Protein AF-A0A6J4V661-F1 (afdb_monomer_lite)

Secondary structure (DSSP, 8-state):
---------------------HHHHHHHHHHHHHHHHHHHHHHHHHHHHHHHHHHTT-HHHHHHHHHHHHHHHHHHHHHHHHHHHH--SHHHHHHHHHHHHHHHHHHHHHHHHHHHHHTT--THHHHHHHHHHHHHHHHHHH-

Organism: NCBI:txid1645740

pLDDT: mean 80.82, std 17.74, range [35.12, 97.12]

Foldseek 3Di:
DDDDDDDDDDDDPPPPPPVPVPVVLVVLLVVLLVLLVVLLVQLVVLLVVLLVCLVVVVNVSSVVSNVSSVVSLVRLVVSLVVQCVSDPDPVSNVSSVSSLVSSLVSLVVLLVSLVSSLVSDDDPVNVVSVVSSVVSVVSNVVD

Sequence (143 aa):
MSSHLRIGACALIATGALAIPAGANAADIQTAVSAVSAHTDRADAALDRAVSLFATNSDRKARKAFATSRKEMGLATAAAAKARRQAGTPAENAQAALAQALVGAELGENVEKLIRALRPADGTDENKIAAAARADTQGREKA

Structure (mmCIF, N/CA/C/O backbone):
data_AF-A0A6J4V661-F1
#
_entry.id   AF-A0A6J4V661-F1
#
loop_
_atom_site.group_PDB
_atom_site.id
_atom_site.type_symbol
_atom_site.label_atom_id
_atom_site.label_alt_id
_atom_site.label_comp_id
_atom_site.label_asym_id
_atom_site.label_entity_id
_atom_site.label_seq_id
_atom_site.pdbx_PDB_ins_code
_atom_site.Cartn_x
_atom_site.Cartn_y
_atom_site.Cartn_z
_atom_site.occupancy
_atom_site.B_iso_or_equiv
_atom_site.auth_seq_id
_atom_site.auth_comp_id
_atom_site.auth_asym_id
_atom_site.auth_atom_id
_atom_site.pdbx_PDB_model_num
ATOM 1 N N . MET A 1 1 ? -55.688 8.148 67.112 1.00 46.06 1 MET A N 1
ATOM 2 C CA . MET A 1 1 ? -54.256 8.190 67.469 1.00 46.06 1 MET A CA 1
ATOM 3 C C . MET A 1 1 ? -53.516 8.768 66.282 1.00 46.06 1 MET A C 1
ATOM 5 O O . MET A 1 1 ? -53.368 8.107 65.266 1.00 46.06 1 MET A O 1
ATOM 9 N N . SER A 1 2 ? -53.200 10.054 66.388 1.00 40.84 2 SER A N 1
ATOM 10 C CA . SER A 1 2 ? -52.492 10.842 65.384 1.00 40.84 2 SER A CA 1
ATOM 11 C C . SER A 1 2 ? -50.990 10.621 65.514 1.00 40.84 2 SER A C 1
ATOM 13 O O . SER A 1 2 ? -50.481 10.583 66.631 1.00 40.84 2 SER A O 1
ATOM 15 N N . SER A 1 3 ? -50.273 10.550 64.395 1.00 51.41 3 SER A N 1
ATOM 16 C CA . SER A 1 3 ? -48.846 10.885 64.315 1.00 51.41 3 SER A CA 1
ATOM 17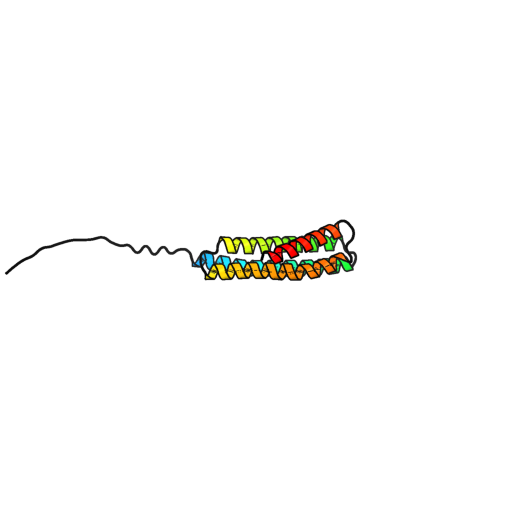 C C . SER A 1 3 ? -48.507 11.293 62.880 1.00 51.41 3 SER A C 1
ATOM 19 O O . SER A 1 3 ? -48.565 10.488 61.956 1.00 51.41 3 SER A O 1
ATOM 21 N N . HIS A 1 4 ? -48.201 12.579 62.715 1.00 45.09 4 HIS A N 1
ATOM 22 C CA . HIS A 1 4 ? -47.566 13.177 61.544 1.00 45.09 4 HIS A CA 1
ATOM 23 C C . HIS A 1 4 ? -46.044 13.208 61.750 1.00 45.09 4 HIS A C 1
ATOM 25 O O . HIS A 1 4 ? -45.617 13.518 62.856 1.00 45.09 4 HIS A O 1
ATOM 31 N N . LEU A 1 5 ? -45.260 13.014 60.683 1.00 40.72 5 LEU A N 1
ATOM 32 C CA . LEU A 1 5 ? -43.941 13.635 60.416 1.00 40.72 5 LEU A CA 1
ATOM 33 C C . LEU A 1 5 ? -43.567 13.253 58.961 1.00 40.72 5 LEU A C 1
ATOM 35 O O . LEU A 1 5 ? -43.442 12.074 58.663 1.00 40.72 5 LEU A O 1
ATOM 39 N N . ARG A 1 6 ? -43.716 14.093 57.930 1.00 42.72 6 ARG A N 1
ATOM 40 C CA . ARG A 1 6 ? -42.918 15.246 57.455 1.00 42.72 6 ARG A CA 1
ATOM 41 C C . ARG A 1 6 ? -41.439 14.980 57.093 1.00 42.72 6 ARG A C 1
ATOM 43 O O . ARG A 1 6 ? -40.586 14.950 57.963 1.00 42.72 6 ARG A O 1
ATOM 50 N N . ILE A 1 7 ? -41.226 15.020 55.767 1.00 46.94 7 ILE A N 1
ATOM 51 C CA . ILE A 1 7 ? -40.162 15.683 54.978 1.00 46.94 7 ILE A CA 1
ATOM 52 C C . ILE A 1 7 ? -38.766 15.040 54.955 1.00 46.94 7 ILE A C 1
ATOM 54 O O . ILE A 1 7 ? -38.060 14.988 55.951 1.00 46.94 7 ILE A O 1
ATOM 58 N N . GLY A 1 8 ? -38.324 14.719 53.736 1.00 39.59 8 GLY A N 1
ATOM 59 C CA . GLY A 1 8 ? -36.922 14.519 53.377 1.00 39.59 8 GLY A CA 1
ATOM 60 C C . GLY A 1 8 ? -36.758 14.527 51.859 1.00 39.59 8 GLY A C 1
ATOM 61 O O . GLY A 1 8 ? -36.836 13.485 51.219 1.00 39.59 8 GLY A O 1
ATOM 62 N N . ALA A 1 9 ? -36.599 15.716 51.277 1.00 45.31 9 ALA A N 1
ATOM 63 C CA . ALA A 1 9 ? -36.216 15.888 49.883 1.00 45.31 9 ALA A CA 1
ATOM 64 C C . ALA A 1 9 ? -34.780 15.381 49.674 1.00 45.31 9 ALA A C 1
ATOM 66 O O . ALA A 1 9 ? -33.868 15.855 50.345 1.00 45.31 9 ALA A O 1
ATOM 67 N N . CYS A 1 10 ? -34.569 14.485 48.710 1.00 35.12 10 CYS A N 1
ATOM 68 C CA . CYS A 1 10 ? -33.243 14.185 48.179 1.00 35.12 10 CYS A CA 1
ATOM 69 C C . CYS A 1 10 ? -33.288 14.222 46.651 1.00 35.12 10 CYS A C 1
ATOM 71 O O . CYS A 1 10 ? -33.779 13.310 45.999 1.00 35.12 10 CYS A O 1
ATOM 73 N N . ALA A 1 11 ? -32.810 15.359 46.146 1.00 40.34 11 ALA A N 1
ATOM 74 C CA . ALA A 1 11 ? -31.936 15.524 44.994 1.00 40.34 11 ALA A CA 1
ATOM 75 C C . ALA A 1 11 ? -32.200 14.684 43.730 1.00 40.34 11 ALA A C 1
ATOM 77 O O . ALA A 1 11 ? -31.954 13.483 43.671 1.00 40.34 11 ALA A O 1
ATOM 78 N N . LEU A 1 12 ? -32.561 15.421 42.673 1.00 41.84 12 LEU A N 1
ATOM 79 C CA . LEU A 1 12 ? -32.127 15.214 41.292 1.00 41.84 12 LEU A CA 1
ATOM 80 C C . LEU A 1 12 ? -30.905 14.289 41.155 1.00 41.84 12 LEU A C 1
ATOM 82 O O . LEU A 1 12 ? -29.797 14.663 41.535 1.00 41.84 12 LEU A O 1
ATOM 86 N N . ILE A 1 13 ? -31.080 13.172 40.453 1.00 45.38 13 ILE A N 1
ATOM 87 C CA . ILE A 1 13 ? -30.021 12.672 39.580 1.00 45.38 13 ILE A CA 1
ATOM 88 C C . ILE A 1 13 ? -30.484 12.992 38.171 1.00 45.38 13 ILE A C 1
ATOM 90 O O . ILE A 1 13 ? -31.281 12.281 37.564 1.00 45.38 13 ILE A O 1
ATOM 94 N N . ALA A 1 14 ? -29.999 14.129 37.678 1.00 39.88 14 ALA A N 1
ATOM 95 C CA . ALA A 1 14 ? -29.889 14.354 36.258 1.00 39.88 14 ALA A CA 1
ATOM 96 C C . ALA A 1 14 ? -29.062 13.192 35.695 1.00 39.88 14 ALA A C 1
ATOM 98 O O . ALA A 1 14 ? -27.839 13.164 35.827 1.00 39.88 14 ALA A O 1
ATOM 99 N N . THR A 1 15 ? -29.723 12.217 35.075 1.00 45.03 15 THR A N 1
ATOM 100 C CA . THR A 1 15 ? -29.093 11.383 34.057 1.00 45.03 15 THR A CA 1
ATOM 101 C C . THR A 1 15 ? -28.748 12.312 32.905 1.00 45.03 15 THR A C 1
ATOM 103 O O . THR A 1 15 ? -29.475 12.423 31.920 1.00 45.03 15 THR A O 1
ATOM 106 N N . GLY A 1 16 ? -27.634 13.027 33.065 1.00 37.78 16 GLY A N 1
ATOM 107 C CA . GLY A 1 16 ? -26.841 13.490 31.951 1.00 37.78 16 GLY A CA 1
ATOM 108 C C . GLY A 1 16 ? -26.446 12.238 31.197 1.00 37.78 16 GLY A C 1
ATOM 109 O O . GLY A 1 16 ? -25.448 11.597 31.516 1.00 37.78 16 GLY A O 1
ATOM 110 N N . ALA A 1 17 ? -27.289 11.850 30.242 1.00 41.47 17 ALA A N 1
ATOM 111 C CA . ALA A 1 17 ? -26.873 11.025 29.139 1.00 41.47 17 ALA A CA 1
ATOM 112 C C . ALA A 1 17 ? -25.686 11.769 28.533 1.00 41.47 17 ALA A C 1
ATOM 114 O O . ALA A 1 17 ? -25.848 12.743 27.799 1.00 41.47 17 ALA A O 1
ATOM 115 N N . LEU A 1 18 ? -24.481 11.354 28.920 1.00 43.72 18 LEU A N 1
ATOM 116 C CA . LEU A 1 18 ? -23.302 11.555 28.112 1.00 43.72 18 LEU A CA 1
ATOM 117 C C . LEU A 1 18 ? -23.654 10.881 26.792 1.00 43.72 18 LEU A C 1
ATOM 119 O O . LEU A 1 18 ? -23.497 9.674 26.624 1.00 43.72 18 LEU A O 1
ATOM 123 N N . ALA A 1 19 ? -24.209 11.670 25.876 1.00 50.81 19 ALA A N 1
ATOM 124 C CA . ALA A 1 19 ? -24.168 11.406 24.460 1.00 50.81 19 ALA A CA 1
ATOM 125 C C . ALA A 1 19 ? -22.684 11.436 24.092 1.00 50.81 19 ALA A C 1
ATOM 127 O O . ALA A 1 19 ? -22.151 12.426 23.598 1.00 50.81 19 ALA A O 1
ATOM 128 N N . ILE A 1 20 ? -21.986 10.353 24.440 1.00 51.91 20 ILE A N 1
ATOM 129 C CA . ILE A 1 20 ? -20.692 10.029 23.873 1.00 51.91 20 ILE A CA 1
ATOM 130 C C . ILE A 1 20 ? -20.942 10.036 22.362 1.00 51.91 20 ILE A C 1
ATOM 132 O O . ILE A 1 20 ? -21.916 9.415 21.921 1.00 51.91 20 ILE A O 1
ATOM 136 N N . PRO A 1 21 ? -20.134 10.747 21.562 1.00 50.78 21 PRO A N 1
ATOM 137 C CA . PRO A 1 21 ? -20.312 10.823 20.120 1.00 50.78 21 PRO A CA 1
ATOM 138 C C . PRO A 1 21 ? -19.914 9.481 19.480 1.00 50.78 21 PRO A C 1
ATOM 140 O O . PRO A 1 21 ? -18.944 9.386 18.738 1.00 50.78 21 PRO A O 1
ATOM 143 N N . ALA A 1 22 ? -20.649 8.411 19.779 1.00 52.03 22 ALA A N 1
ATOM 144 C CA . ALA A 1 22 ? -20.450 7.087 19.202 1.00 52.03 22 ALA A CA 1
ATOM 145 C C . ALA A 1 22 ? -20.791 7.084 17.701 1.00 52.03 22 ALA A C 1
ATOM 147 O O . ALA A 1 22 ? -20.190 6.349 16.928 1.00 52.03 22 ALA A O 1
ATOM 148 N N . GLY A 1 23 ? -21.705 7.961 17.264 1.00 51.44 23 GLY A N 1
ATOM 149 C CA . GLY A 1 23 ? -22.089 8.079 15.854 1.00 51.44 23 GLY A CA 1
ATOM 150 C C . GLY A 1 23 ? -21.023 8.715 14.955 1.00 51.44 23 GLY A C 1
ATOM 151 O O . GLY A 1 23 ? -20.916 8.341 13.791 1.00 51.44 23 GLY A O 1
ATOM 152 N N . ALA A 1 24 ? -20.211 9.641 15.479 1.00 57.84 24 ALA A N 1
ATOM 153 C CA . ALA A 1 24 ? -19.157 10.287 14.692 1.00 57.84 24 ALA A CA 1
ATOM 154 C C . ALA A 1 24 ? -17.966 9.341 14.458 1.00 57.84 24 ALA A C 1
ATOM 156 O O . ALA A 1 24 ? -17.467 9.236 13.341 1.00 57.84 24 ALA A O 1
ATOM 157 N N . ASN A 1 25 ? -17.570 8.585 15.489 1.00 59.31 25 ASN A N 1
ATOM 158 C CA . ASN A 1 25 ? -16.425 7.673 15.412 1.00 59.31 25 ASN A CA 1
ATOM 159 C C . ASN A 1 25 ? -16.694 6.453 14.512 1.00 59.31 25 ASN A C 1
ATOM 161 O O . ASN A 1 25 ? -15.828 6.066 13.726 1.00 59.31 25 ASN A O 1
ATOM 165 N N . ALA A 1 26 ? -17.915 5.906 14.531 1.00 60.78 26 ALA A N 1
ATOM 166 C CA . ALA A 1 26 ? -18.285 4.796 13.655 1.00 60.78 26 ALA A CA 1
ATOM 167 C C . ALA A 1 26 ? -18.279 5.191 12.162 1.00 60.78 26 ALA A C 1
ATOM 169 O O . ALA A 1 26 ? -17.792 4.433 11.321 1.00 60.78 26 ALA A O 1
ATOM 170 N N . ALA A 1 27 ? -18.773 6.390 11.824 1.00 68.19 27 ALA A N 1
ATOM 171 C CA . ALA A 1 27 ? -18.753 6.904 10.453 1.00 68.19 27 ALA A CA 1
ATOM 172 C C . ALA A 1 27 ? -17.320 7.182 9.957 1.00 68.19 27 ALA A C 1
ATOM 174 O O . ALA A 1 27 ? -16.981 6.853 8.815 1.00 68.19 27 ALA A O 1
ATOM 175 N N . ASP A 1 28 ? -16.457 7.721 10.820 1.00 67.50 28 ASP A N 1
ATOM 176 C CA . ASP A 1 28 ? -15.047 7.977 10.506 1.00 67.50 28 ASP A CA 1
ATOM 177 C C . ASP A 1 28 ? -14.265 6.682 10.237 1.00 67.50 28 ASP A C 1
ATOM 179 O O . ASP A 1 28 ? -13.432 6.628 9.328 1.00 67.50 28 ASP A O 1
ATOM 183 N N . ILE A 1 29 ? -14.554 5.607 10.973 1.00 65.88 29 ILE A N 1
ATOM 184 C CA . ILE A 1 29 ? -13.883 4.312 10.797 1.00 65.88 29 ILE A CA 1
ATOM 185 C C . ILE A 1 29 ? -14.380 3.583 9.545 1.00 65.88 29 ILE A C 1
ATOM 187 O O . ILE A 1 29 ? -13.567 3.038 8.796 1.00 65.88 29 ILE A O 1
ATOM 191 N N . GLN A 1 30 ? -15.678 3.647 9.240 1.00 71.50 30 GLN A N 1
ATOM 192 C CA . GLN A 1 30 ? -16.204 3.139 7.968 1.00 71.50 30 GLN A CA 1
ATOM 193 C C . GLN A 1 30 ? -15.597 3.887 6.767 1.00 71.50 30 GLN A C 1
ATOM 195 O O . GLN A 1 30 ? -15.270 3.293 5.732 1.00 71.50 30 GLN A O 1
ATOM 200 N N . THR A 1 31 ? -15.380 5.195 6.927 1.00 80.00 31 THR A N 1
ATOM 201 C CA . THR A 1 31 ? -14.661 6.021 5.950 1.00 80.00 31 THR A CA 1
ATOM 202 C C . THR A 1 31 ? -13.204 5.577 5.822 1.00 80.00 31 THR A C 1
ATOM 204 O O . THR A 1 31 ? -12.673 5.549 4.714 1.00 80.00 31 THR A O 1
ATOM 207 N N . ALA A 1 32 ? -12.561 5.167 6.918 1.00 84.19 32 ALA A N 1
ATOM 208 C CA . ALA A 1 32 ? -11.189 4.674 6.892 1.00 84.19 32 ALA A CA 1
ATOM 209 C C . ALA A 1 32 ? -11.047 3.339 6.145 1.00 84.19 32 ALA A C 1
ATOM 211 O O . ALA A 1 32 ? -10.129 3.218 5.342 1.00 84.19 32 ALA A O 1
ATOM 212 N N . VAL A 1 33 ? -11.956 2.373 6.328 1.00 88.69 33 VAL A N 1
ATOM 213 C CA . VAL A 1 33 ? -11.949 1.112 5.552 1.00 88.69 33 VAL A CA 1
ATOM 214 C C . VAL A 1 33 ? -12.104 1.397 4.056 1.00 88.69 33 VAL A C 1
ATOM 216 O O . VAL A 1 33 ? -11.335 0.892 3.240 1.00 88.69 33 VAL A O 1
ATOM 219 N N . SER A 1 34 ? -13.044 2.275 3.700 1.00 91.31 34 SER A N 1
ATOM 220 C CA . SER A 1 34 ? -13.266 2.681 2.306 1.00 91.31 34 SER A CA 1
ATOM 221 C C . SER A 1 34 ? -12.046 3.403 1.720 1.00 91.31 34 SER A C 1
ATOM 223 O O . SER A 1 34 ? -11.664 3.161 0.576 1.00 91.31 34 SER A O 1
ATOM 225 N N . ALA A 1 35 ? -11.399 4.267 2.508 1.00 90.94 35 ALA A N 1
ATOM 226 C CA . ALA A 1 35 ? -10.178 4.955 2.106 1.00 90.94 35 ALA A CA 1
ATOM 227 C C . ALA A 1 35 ? -9.010 3.980 1.919 1.00 90.94 35 ALA A C 1
ATOM 229 O O . ALA A 1 35 ? -8.272 4.112 0.947 1.00 90.94 35 ALA A O 1
ATOM 230 N N . VAL A 1 36 ? -8.856 2.999 2.815 1.00 94.06 36 VAL A N 1
ATOM 231 C CA . VAL A 1 36 ? -7.851 1.939 2.681 1.00 94.06 36 VAL A CA 1
ATOM 232 C C . VAL A 1 36 ? -8.052 1.197 1.370 1.00 94.06 36 VAL A C 1
ATOM 234 O O . VAL A 1 36 ? -7.114 1.180 0.584 1.00 94.06 36 VAL A O 1
ATOM 237 N N . SER A 1 37 ? -9.265 0.706 1.095 1.00 95.12 37 SER A N 1
ATOM 238 C CA . SER A 1 37 ? -9.582 0.016 -0.164 1.00 95.12 37 SER A CA 1
ATOM 239 C C . SER A 1 37 ? -9.240 0.875 -1.384 1.00 95.12 37 SER A C 1
ATOM 241 O O . SER A 1 37 ? -8.536 0.440 -2.283 1.00 95.12 37 SER A O 1
ATOM 243 N N . ALA A 1 38 ? -9.654 2.145 -1.397 1.00 95.31 38 ALA A N 1
ATOM 244 C CA . ALA A 1 38 ? -9.366 3.027 -2.526 1.00 95.31 38 ALA A CA 1
ATOM 245 C C . ALA A 1 38 ? -7.858 3.279 -2.721 1.00 95.31 38 ALA A C 1
ATOM 247 O O . ALA A 1 38 ? -7.393 3.461 -3.847 1.00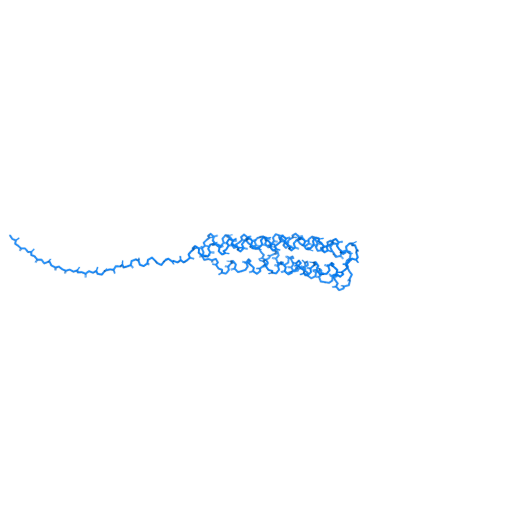 95.31 38 ALA A O 1
ATOM 248 N N . HIS A 1 39 ? -7.087 3.347 -1.634 1.00 96.38 39 HIS A N 1
ATOM 249 C CA . HIS A 1 39 ? -5.638 3.507 -1.702 1.00 96.38 39 HIS A CA 1
ATOM 250 C C . HIS A 1 39 ? -4.934 2.212 -2.128 1.00 96.38 39 HIS A C 1
ATOM 252 O O . HIS A 1 39 ? -4.012 2.302 -2.935 1.00 96.38 39 HIS A O 1
ATOM 258 N N . THR A 1 40 ? -5.364 1.038 -1.655 1.00 95.75 40 THR A N 1
ATOM 259 C CA . THR A 1 40 ? -4.817 -0.256 -2.100 1.00 95.75 40 THR A CA 1
ATOM 260 C C . THR A 1 40 ? -5.106 -0.485 -3.582 1.00 95.75 40 THR A C 1
ATOM 262 O O . THR A 1 40 ? -4.169 -0.703 -4.338 1.00 95.75 40 THR A O 1
ATOM 265 N N . ASP A 1 41 ? -6.333 -0.236 -4.051 1.00 95.50 41 ASP A N 1
ATOM 266 C CA . ASP A 1 41 ? -6.697 -0.386 -5.470 1.00 95.50 41 ASP A CA 1
ATOM 267 C C . ASP A 1 41 ? -5.857 0.527 -6.385 1.00 95.50 41 ASP A C 1
ATOM 269 O O . ASP A 1 41 ? -5.398 0.141 -7.464 1.00 95.50 41 ASP A O 1
ATOM 273 N N . ARG A 1 42 ? -5.629 1.779 -5.958 1.00 95.81 42 ARG A N 1
ATOM 274 C CA . ARG A 1 42 ? -4.764 2.712 -6.698 1.00 95.81 42 ARG A CA 1
ATOM 275 C C . ARG A 1 42 ? -3.299 2.306 -6.648 1.00 95.81 42 ARG A C 1
ATOM 277 O O . ARG A 1 42 ? -2.584 2.548 -7.625 1.00 95.81 42 ARG A O 1
ATOM 284 N N . ALA A 1 43 ? -2.843 1.759 -5.524 1.00 95.81 43 ALA A N 1
ATOM 285 C CA . ALA A 1 43 ? -1.482 1.271 -5.390 1.00 95.81 43 ALA A CA 1
ATOM 286 C C . ALA A 1 43 ? -1.223 0.099 -6.336 1.00 95.81 43 ALA A C 1
ATOM 288 O O . ALA A 1 43 ? -0.207 0.112 -7.041 1.00 95.81 43 ALA A O 1
ATOM 289 N N . ASP A 1 44 ? -2.172 -0.828 -6.395 1.00 95.31 44 ASP A N 1
ATOM 290 C CA . ASP A 1 44 ? -2.125 -2.021 -7.220 1.00 95.31 44 ASP A CA 1
ATOM 291 C C . ASP A 1 44 ? -2.087 -1.673 -8.712 1.00 95.31 44 ASP A C 1
ATOM 293 O O . ASP A 1 44 ? -1.133 -1.989 -9.432 1.00 95.31 44 ASP A O 1
ATOM 297 N N . ALA A 1 45 ? -3.052 -0.864 -9.163 1.00 96.00 45 ALA A N 1
ATOM 298 C CA . ALA A 1 45 ? -3.122 -0.405 -10.548 1.00 96.00 45 ALA A CA 1
ATOM 299 C C . ALA A 1 45 ? -1.859 0.368 -10.976 1.00 96.00 45 ALA A C 1
ATOM 301 O O . ALA A 1 45 ? -1.409 0.292 -12.126 1.00 96.00 45 ALA A O 1
ATOM 302 N N . ALA A 1 46 ? -1.263 1.137 -10.058 1.00 95.94 46 ALA A N 1
ATOM 303 C CA . ALA A 1 46 ? -0.014 1.840 -10.316 1.00 95.94 46 ALA A CA 1
ATOM 304 C C . ALA A 1 46 ? 1.189 0.885 -10.389 1.00 95.94 46 ALA A C 1
ATOM 306 O O . ALA A 1 46 ? 2.091 1.126 -11.200 1.00 95.94 46 ALA A O 1
ATOM 307 N N . LEU A 1 47 ? 1.210 -0.191 -9.596 1.00 94.75 47 LEU A N 1
ATOM 308 C CA . LEU A 1 47 ? 2.270 -1.193 -9.653 1.00 94.75 47 LEU A CA 1
ATOM 309 C C . LEU A 1 47 ? 2.187 -2.028 -10.932 1.00 94.75 47 LEU A C 1
ATOM 311 O O . LEU A 1 47 ? 3.204 -2.180 -11.607 1.00 94.75 47 LEU A O 1
ATOM 315 N N . ASP A 1 48 ? 0.996 -2.471 -11.332 1.00 95.31 48 ASP A N 1
ATOM 316 C CA . ASP A 1 48 ? 0.788 -3.171 -12.607 1.00 95.31 48 ASP A CA 1
ATOM 317 C C . ASP A 1 48 ? 1.263 -2.328 -13.790 1.00 95.31 48 ASP A C 1
ATOM 319 O O . ASP A 1 48 ? 1.977 -2.794 -14.687 1.00 95.31 48 ASP A O 1
ATOM 323 N N . ARG A 1 49 ? 0.945 -1.030 -13.755 1.00 94.50 49 ARG A N 1
ATOM 324 C CA . ARG A 1 49 ? 1.443 -0.081 -14.747 1.00 94.50 49 ARG A CA 1
ATOM 325 C C . ARG A 1 49 ? 2.966 0.036 -14.711 1.00 94.50 49 ARG A C 1
ATOM 327 O O . ARG A 1 49 ? 3.579 0.130 -15.772 1.00 94.50 49 ARG A O 1
ATOM 334 N N . ALA A 1 50 ? 3.587 0.047 -13.532 1.00 92.56 50 ALA A N 1
ATOM 335 C CA . ALA A 1 50 ? 5.041 0.086 -13.410 1.00 92.56 50 ALA A CA 1
ATOM 336 C C . ALA A 1 50 ? 5.694 -1.171 -14.005 1.00 92.56 50 ALA A C 1
ATOM 338 O O . ALA A 1 50 ? 6.618 -1.035 -14.803 1.00 92.56 50 ALA A O 1
ATOM 339 N N . VAL A 1 51 ? 5.172 -2.364 -13.696 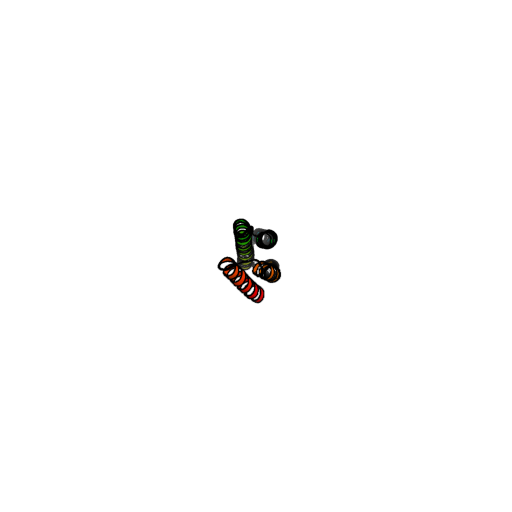1.00 91.81 51 VAL A N 1
ATOM 340 C CA . VAL A 1 51 ? 5.634 -3.651 -14.248 1.00 91.81 51 VAL A CA 1
ATOM 341 C C . VAL A 1 51 ? 5.573 -3.633 -15.779 1.00 91.81 51 VAL A C 1
ATOM 343 O O . VAL A 1 51 ? 6.566 -3.928 -16.443 1.00 91.81 51 VAL A O 1
ATOM 346 N N . SER A 1 52 ? 4.436 -3.222 -16.350 1.00 93.31 52 SER A N 1
ATOM 347 C CA . SER A 1 52 ? 4.261 -3.116 -17.806 1.00 93.31 52 SER A CA 1
ATOM 348 C C . SER A 1 52 ? 5.228 -2.106 -18.447 1.00 93.31 52 SER A C 1
ATOM 350 O O . SER A 1 52 ? 5.775 -2.349 -19.526 1.00 93.31 52 SER A O 1
ATOM 352 N N . LEU A 1 53 ? 5.487 -0.978 -17.779 1.00 93.31 53 LEU A N 1
ATOM 353 C CA . LEU A 1 53 ? 6.398 0.052 -18.281 1.00 93.31 53 LEU A CA 1
ATOM 354 C C . LEU A 1 53 ? 7.872 -0.361 -18.193 1.00 93.31 53 LEU A C 1
ATOM 356 O O . LEU A 1 53 ? 8.626 -0.027 -19.105 1.00 93.31 53 LEU A O 1
ATOM 360 N N . PHE A 1 54 ? 8.283 -1.095 -17.156 1.00 88.06 54 PHE A N 1
ATOM 361 C CA . PHE A 1 54 ? 9.627 -1.679 -17.106 1.00 88.06 54 PHE A CA 1
ATOM 362 C C . PHE A 1 54 ? 9.815 -2.713 -18.221 1.00 88.06 54 PHE A C 1
ATOM 364 O O . PHE A 1 54 ? 10.804 -2.662 -18.941 1.00 88.06 54 PHE A O 1
ATOM 371 N N . ALA A 1 55 ? 8.820 -3.572 -18.468 1.00 88.81 55 ALA A N 1
ATOM 372 C CA . ALA A 1 55 ? 8.879 -4.560 -19.551 1.00 88.81 55 ALA A CA 1
ATOM 373 C C . ALA A 1 55 ? 8.973 -3.943 -20.965 1.00 88.81 55 ALA A C 1
ATOM 375 O O . ALA A 1 55 ? 9.353 -4.624 -21.914 1.00 88.81 55 ALA A O 1
ATOM 376 N N . THR A 1 56 ? 8.625 -2.661 -21.116 1.00 90.94 56 THR A N 1
ATOM 377 C CA . THR A 1 56 ? 8.685 -1.912 -22.383 1.00 90.94 56 THR A CA 1
ATOM 378 C C . THR A 1 56 ? 9.804 -0.860 -22.404 1.00 90.94 56 THR A C 1
ATOM 380 O O . THR A 1 56 ? 9.760 0.057 -23.226 1.00 90.94 56 THR A O 1
ATOM 383 N N . ASN A 1 57 ? 10.800 -0.965 -21.509 1.00 87.19 57 ASN A N 1
ATOM 384 C CA . ASN A 1 57 ? 11.953 -0.054 -21.390 1.00 87.19 57 ASN A CA 1
ATOM 385 C C . ASN A 1 57 ? 11.561 1.431 -21.243 1.00 87.19 57 ASN A C 1
ATOM 387 O O . ASN A 1 57 ? 12.224 2.343 -21.741 1.00 87.19 57 ASN A O 1
ATOM 391 N N . SER A 1 58 ? 10.428 1.695 -20.588 1.00 90.00 58 SER A N 1
ATOM 392 C CA . SER A 1 58 ? 9.902 3.038 -20.329 1.00 90.00 58 SER A CA 1
ATOM 393 C C . SER A 1 58 ? 10.227 3.512 -18.906 1.00 90.00 58 SER A C 1
ATOM 395 O O . SER A 1 58 ? 9.355 4.025 -18.195 1.00 90.00 58 SER A O 1
ATOM 397 N N . ASP A 1 59 ? 11.487 3.384 -18.490 1.00 88.06 59 ASP A N 1
ATOM 398 C CA . ASP A 1 59 ? 11.949 3.477 -17.095 1.00 88.06 59 ASP A CA 1
ATOM 399 C C . ASP A 1 59 ? 11.480 4.732 -16.365 1.00 88.06 59 ASP A C 1
ATOM 401 O O . ASP A 1 59 ? 10.976 4.670 -15.247 1.00 88.06 59 ASP A O 1
ATOM 405 N N . ARG A 1 60 ? 11.569 5.908 -16.999 1.00 91.19 60 ARG A N 1
ATOM 406 C CA . ARG A 1 60 ? 11.133 7.165 -16.367 1.00 91.19 60 ARG A CA 1
ATOM 407 C C . ARG A 1 60 ? 9.649 7.124 -15.986 1.00 91.19 60 ARG A C 1
ATOM 409 O O . ARG A 1 60 ? 9.270 7.619 -14.923 1.00 91.19 60 ARG A O 1
ATOM 416 N N . LYS A 1 61 ? 8.802 6.559 -16.852 1.00 93.19 61 LYS A N 1
ATOM 417 C CA . LYS A 1 61 ? 7.366 6.406 -16.580 1.00 93.19 61 LYS A CA 1
ATOM 418 C C . LYS A 1 61 ? 7.137 5.288 -15.561 1.00 93.19 61 LYS A C 1
ATOM 420 O O . LYS A 1 61 ? 6.306 5.473 -14.674 1.00 93.19 61 LYS A O 1
ATOM 425 N N . ALA A 1 62 ? 7.890 4.189 -15.657 1.00 91.25 62 ALA A N 1
ATOM 426 C CA . ALA A 1 62 ? 7.826 3.068 -14.723 1.00 91.25 62 ALA A CA 1
ATOM 427 C C . ALA A 1 62 ? 8.138 3.517 -13.289 1.00 91.25 62 ALA A C 1
ATOM 429 O O . ALA A 1 62 ? 7.322 3.321 -12.394 1.00 91.25 62 ALA A O 1
ATOM 430 N N . ARG A 1 63 ? 9.236 4.258 -13.087 1.00 91.56 63 ARG A N 1
ATOM 431 C CA . ARG A 1 63 ? 9.616 4.856 -11.796 1.00 91.56 63 ARG A CA 1
ATOM 432 C C . ARG A 1 63 ? 8.527 5.755 -11.224 1.00 91.56 63 ARG A C 1
ATOM 434 O O . ARG A 1 63 ? 8.285 5.729 -10.022 1.00 91.56 63 ARG A O 1
ATOM 441 N N . LYS A 1 64 ? 7.871 6.561 -12.066 1.00 95.44 64 LYS A N 1
ATOM 442 C CA . LYS A 1 64 ? 6.774 7.433 -11.623 1.00 95.44 64 LYS A CA 1
ATOM 443 C C . LYS A 1 64 ? 5.576 6.610 -11.149 1.00 95.44 64 LYS A C 1
ATOM 445 O O . LYS A 1 64 ? 5.050 6.896 -10.081 1.00 95.44 64 LYS A O 1
ATOM 450 N N . ALA A 1 65 ? 5.174 5.598 -11.917 1.00 95.38 65 ALA A N 1
ATOM 451 C CA . ALA A 1 65 ? 4.081 4.702 -11.547 1.00 95.38 65 ALA A CA 1
ATOM 452 C C . ALA A 1 65 ? 4.407 3.917 -10.263 1.00 95.38 65 ALA A C 1
ATOM 454 O O . ALA A 1 65 ? 3.606 3.896 -9.335 1.00 95.38 65 ALA A O 1
ATOM 455 N N . PHE A 1 66 ? 5.630 3.396 -10.151 1.00 94.06 66 PHE A N 1
ATOM 456 C CA . PHE A 1 66 ? 6.121 2.729 -8.948 1.00 94.06 66 PHE A CA 1
ATOM 457 C C . PHE A 1 66 ? 6.092 3.655 -7.724 1.00 94.06 66 PHE A C 1
ATOM 459 O O . PHE A 1 66 ? 5.561 3.289 -6.680 1.00 94.06 66 PHE A O 1
ATOM 466 N N . ALA A 1 67 ? 6.589 4.889 -7.848 1.00 93.75 67 ALA A N 1
ATOM 467 C CA . ALA A 1 67 ? 6.534 5.870 -6.765 1.00 93.75 67 ALA A CA 1
ATOM 468 C C . ALA A 1 67 ? 5.089 6.208 -6.357 1.00 93.75 67 ALA A C 1
ATOM 470 O O . ALA A 1 67 ? 4.815 6.377 -5.169 1.00 93.75 67 ALA A O 1
ATOM 471 N N . THR A 1 68 ? 4.160 6.278 -7.317 1.00 96.81 68 THR A N 1
ATOM 472 C CA . THR A 1 68 ? 2.727 6.421 -7.030 1.00 96.81 68 THR A CA 1
ATOM 473 C C . THR A 1 68 ? 2.203 5.230 -6.236 1.00 96.81 68 THR A C 1
ATOM 475 O O . THR A 1 68 ? 1.584 5.454 -5.202 1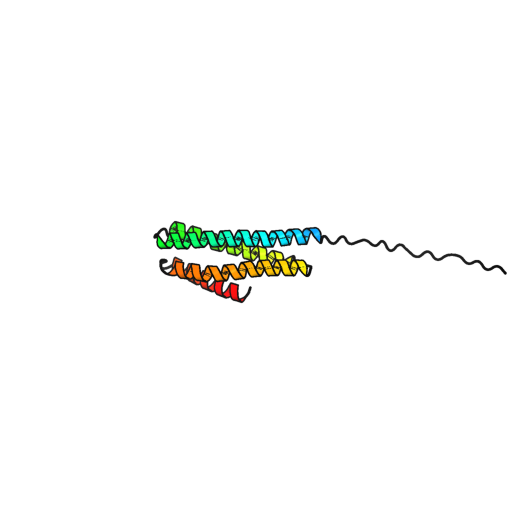.00 96.81 68 THR A O 1
ATOM 478 N N . SER A 1 69 ? 2.513 3.997 -6.644 1.00 96.25 69 SER A N 1
ATOM 479 C CA . SER A 1 69 ? 2.125 2.793 -5.898 1.00 96.25 69 SER A CA 1
ATOM 480 C C . SER A 1 69 ? 2.601 2.848 -4.442 1.00 96.25 69 SER A C 1
ATOM 482 O O . SER A 1 69 ? 1.802 2.745 -3.511 1.00 96.25 69 SER A O 1
ATOM 484 N N . ARG A 1 70 ? 3.888 3.155 -4.221 1.00 96.19 70 ARG A N 1
ATOM 485 C CA . ARG A 1 70 ? 4.452 3.269 -2.863 1.00 96.19 70 ARG A CA 1
ATOM 486 C C . ARG A 1 70 ? 3.790 4.364 -2.033 1.00 96.19 70 ARG A C 1
ATOM 488 O O . ARG A 1 70 ? 3.576 4.181 -0.836 1.00 96.19 70 ARG A O 1
ATOM 495 N N . LYS A 1 71 ? 3.471 5.502 -2.653 1.00 96.69 71 LYS A N 1
ATOM 496 C CA . LYS A 1 71 ? 2.767 6.600 -1.986 1.00 96.69 71 LYS A CA 1
ATOM 497 C C . LYS A 1 71 ? 1.371 6.164 -1.538 1.00 96.69 71 LYS A C 1
ATOM 499 O O . LYS A 1 71 ? 1.015 6.411 -0.391 1.00 96.69 71 LYS A O 1
ATOM 504 N N . GLU A 1 72 ? 0.601 5.535 -2.421 1.00 97.12 72 GLU A N 1
ATOM 505 C CA . GLU A 1 72 ? -0.759 5.087 -2.114 1.00 97.12 72 GLU A CA 1
ATOM 506 C C . GLU A 1 72 ? -0.759 4.005 -1.020 1.00 97.12 72 GLU A C 1
ATOM 508 O O . GLU A 1 72 ? -1.522 4.132 -0.066 1.00 97.12 72 GLU A O 1
ATOM 513 N N . MET A 1 73 ? 0.187 3.055 -1.030 1.00 97.00 73 MET A N 1
ATOM 514 C CA . MET A 1 73 ? 0.352 2.104 0.087 1.00 97.00 73 MET A CA 1
ATOM 515 C C . MET A 1 73 ? 0.679 2.781 1.420 1.00 97.00 73 MET A C 1
ATOM 517 O O . MET A 1 73 ? 0.180 2.375 2.474 1.00 97.00 73 MET A O 1
ATOM 521 N N . GLY A 1 74 ? 1.492 3.841 1.395 1.00 94.81 74 GLY A N 1
ATOM 522 C CA . GLY A 1 74 ? 1.752 4.656 2.581 1.00 94.81 74 GLY A CA 1
ATOM 523 C C . GLY A 1 74 ? 0.481 5.317 3.123 1.00 94.81 74 GLY A C 1
ATOM 524 O O . GLY A 1 74 ? 0.271 5.343 4.337 1.00 94.81 74 GLY A O 1
ATOM 525 N N . LEU A 1 75 ? -0.394 5.801 2.236 1.00 95.44 75 LEU A N 1
ATOM 526 C CA . LEU A 1 75 ? -1.683 6.392 2.609 1.00 95.44 75 LEU A CA 1
ATOM 527 C C . LEU A 1 75 ? -2.663 5.341 3.149 1.00 95.44 75 LEU A C 1
ATOM 529 O O . LEU A 1 75 ? -3.285 5.593 4.180 1.00 95.44 75 LEU A O 1
ATOM 533 N N . ALA A 1 76 ? -2.744 4.159 2.530 1.00 95.25 76 ALA A N 1
ATOM 534 C CA . ALA A 1 76 ? -3.538 3.035 3.033 1.00 95.25 76 ALA A CA 1
ATOM 535 C C . ALA A 1 76 ? -3.097 2.641 4.453 1.00 95.25 76 ALA A C 1
ATOM 537 O O . ALA A 1 76 ? -3.904 2.584 5.380 1.00 95.25 76 ALA A O 1
ATOM 538 N N . THR A 1 77 ? -1.789 2.479 4.661 1.00 94.94 77 THR A N 1
ATOM 539 C CA . THR A 1 77 ? -1.219 2.141 5.974 1.00 94.94 77 THR A CA 1
ATOM 540 C C . THR A 1 77 ? -1.530 3.218 7.017 1.00 94.94 77 THR A C 1
ATOM 542 O O . THR A 1 77 ? -1.909 2.906 8.148 1.00 94.94 77 THR A O 1
ATOM 545 N N . ALA A 1 78 ? -1.407 4.497 6.651 1.00 93.94 78 ALA A N 1
ATOM 546 C CA . ALA A 1 78 ? -1.725 5.608 7.543 1.00 93.94 78 ALA A CA 1
ATOM 547 C C . ALA A 1 78 ? -3.220 5.657 7.903 1.00 93.94 78 ALA A C 1
ATOM 549 O O . ALA A 1 78 ? -3.555 5.897 9.064 1.00 93.94 78 ALA A O 1
ATOM 550 N N . ALA A 1 79 ? -4.110 5.397 6.941 1.00 93.62 79 ALA A N 1
ATOM 551 C CA . ALA A 1 79 ? -5.551 5.332 7.167 1.00 93.62 79 ALA A CA 1
ATOM 552 C C . ALA A 1 79 ? -5.926 4.174 8.107 1.00 93.62 79 ALA A C 1
ATOM 554 O O . ALA A 1 79 ? -6.637 4.401 9.088 1.00 93.62 79 ALA A O 1
ATOM 555 N N . ALA A 1 80 ? -5.375 2.975 7.892 1.00 93.00 80 ALA A N 1
ATOM 556 C CA . ALA A 1 80 ? -5.575 1.829 8.781 1.00 93.00 80 ALA A CA 1
ATOM 557 C C . ALA A 1 80 ? -5.047 2.103 10.203 1.00 93.00 80 ALA A C 1
ATOM 559 O O . ALA A 1 80 ? -5.727 1.840 11.198 1.00 93.00 80 ALA A O 1
ATOM 560 N N . ALA A 1 81 ? -3.860 2.708 10.324 1.00 93.06 81 ALA A N 1
ATOM 561 C CA . ALA A 1 81 ? -3.293 3.087 11.617 1.00 93.06 81 ALA A CA 1
ATOM 562 C C . ALA A 1 81 ? -4.139 4.150 12.337 1.00 93.06 81 ALA A C 1
ATOM 564 O O . ALA A 1 81 ? -4.300 4.089 13.558 1.00 93.06 81 ALA A O 1
ATOM 565 N N . LYS A 1 82 ? -4.691 5.120 11.597 1.00 90.94 82 LYS A N 1
ATOM 566 C CA . LYS A 1 82 ? -5.614 6.119 12.143 1.00 90.94 82 LYS A CA 1
ATOM 567 C C . LYS A 1 82 ? -6.894 5.453 12.655 1.00 90.94 82 LYS A C 1
ATOM 569 O O . LYS A 1 82 ? -7.253 5.702 13.802 1.00 90.94 82 LYS A O 1
ATOM 574 N N . ALA A 1 83 ? -7.507 4.566 11.865 1.00 90.81 83 ALA A N 1
ATOM 575 C CA . ALA A 1 83 ? -8.703 3.819 12.262 1.00 90.81 83 ALA A CA 1
ATOM 576 C C . ALA A 1 83 ? -8.485 3.071 13.584 1.00 90.81 83 ALA A C 1
ATOM 578 O O . ALA A 1 83 ? -9.278 3.197 14.512 1.00 90.81 83 ALA A O 1
ATOM 579 N N . ARG A 1 84 ? -7.346 2.381 13.717 1.00 91.69 84 ARG A N 1
ATOM 580 C CA . ARG A 1 84 ? -6.977 1.674 14.951 1.00 91.69 84 ARG A CA 1
ATOM 581 C C . ARG A 1 84 ? -6.836 2.593 16.165 1.00 91.69 84 ARG A C 1
ATOM 583 O O . ARG A 1 84 ? -7.212 2.200 17.259 1.00 91.69 84 ARG A O 1
ATOM 590 N N . ARG A 1 85 ? -6.287 3.801 15.999 1.00 92.00 85 ARG A N 1
ATOM 591 C CA . ARG A 1 85 ? -6.151 4.772 17.104 1.00 92.00 85 ARG A CA 1
ATOM 592 C C . ARG A 1 85 ? -7.489 5.368 17.539 1.00 92.00 85 ARG A C 1
ATOM 594 O O . ARG A 1 85 ? -7.595 5.811 18.676 1.00 92.00 85 ARG A O 1
ATOM 601 N N . GLN A 1 86 ? -8.461 5.431 16.632 1.00 89.88 86 GLN A N 1
ATOM 602 C CA . GLN A 1 86 ? -9.784 6.004 16.887 1.00 89.88 86 GLN A CA 1
ATOM 603 C C . GLN A 1 86 ? -10.802 4.966 17.372 1.00 89.88 86 GLN A C 1
ATOM 605 O O . GLN A 1 86 ? -11.825 5.349 17.929 1.00 89.88 86 GLN A O 1
ATOM 610 N N . ALA A 1 87 ? -10.532 3.672 17.182 1.00 90.25 87 ALA A N 1
ATOM 611 C CA . ALA A 1 87 ? -11.426 2.606 17.605 1.00 90.25 87 ALA A CA 1
ATOM 612 C C . ALA A 1 87 ? -11.571 2.564 19.135 1.00 90.25 87 ALA A C 1
ATOM 614 O O . ALA A 1 87 ? -10.625 2.239 19.854 1.00 90.25 87 ALA A O 1
ATOM 615 N N . GLY A 1 88 ? -12.770 2.873 19.630 1.00 90.25 88 GLY A N 1
ATOM 616 C CA . GLY A 1 88 ? -13.101 2.866 21.057 1.00 90.25 88 GLY A CA 1
ATOM 617 C C . GLY A 1 88 ? -14.039 1.729 21.462 1.00 90.25 88 GLY A C 1
ATOM 618 O O . GLY A 1 88 ? -14.143 1.404 22.643 1.00 90.25 88 GLY A O 1
ATOM 619 N N . THR A 1 89 ? -14.713 1.102 20.498 1.00 89.50 89 THR A N 1
ATOM 620 C CA . THR A 1 89 ? -15.701 0.039 20.733 1.00 89.50 89 THR A CA 1
ATOM 621 C C . THR A 1 89 ? -15.295 -1.288 20.080 1.00 89.50 89 THR A C 1
ATOM 623 O O . THR A 1 89 ? -14.465 -1.303 19.167 1.00 89.50 89 THR A O 1
ATOM 626 N N . PRO A 1 90 ? -15.866 -2.437 20.492 1.00 89.56 90 PRO A N 1
ATOM 627 C CA . PRO A 1 90 ? -15.577 -3.722 19.849 1.00 89.56 90 PRO A CA 1
ATOM 628 C C . PRO A 1 90 ? -15.874 -3.741 18.340 1.00 89.56 90 PRO A C 1
ATOM 630 O O . PRO A 1 90 ? -15.086 -4.280 17.568 1.00 89.56 90 PRO A O 1
ATOM 633 N N . ALA A 1 91 ? -16.972 -3.111 17.909 1.00 85.25 91 ALA A N 1
ATOM 634 C CA . ALA A 1 91 ? -17.343 -3.033 16.495 1.00 85.25 91 ALA A CA 1
ATOM 635 C C . ALA A 1 91 ? -16.333 -2.207 15.680 1.00 85.25 91 ALA A C 1
ATOM 637 O O . ALA A 1 91 ? -15.908 -2.616 14.603 1.00 85.25 91 ALA A O 1
ATOM 638 N N . GLU A 1 92 ? -15.896 -1.071 16.218 1.00 86.81 92 GLU A N 1
ATOM 639 C CA . GLU A 1 92 ? -14.874 -0.224 15.601 1.00 86.81 92 GLU A CA 1
ATOM 640 C C . GLU A 1 92 ? -13.503 -0.908 15.548 1.00 86.81 92 GLU A C 1
ATOM 642 O O . GLU A 1 92 ? -12.789 -0.782 14.555 1.00 86.81 92 GLU A O 1
ATOM 647 N N . ASN A 1 93 ? -13.150 -1.682 16.578 1.00 88.62 93 ASN A N 1
ATOM 648 C CA . ASN A 1 93 ? -11.930 -2.489 16.578 1.00 88.62 93 ASN A CA 1
ATOM 649 C C . ASN A 1 93 ? -11.961 -3.562 15.482 1.00 88.62 93 ASN A C 1
ATOM 651 O O . ASN A 1 93 ? -10.945 -3.786 14.828 1.00 88.62 93 ASN A O 1
ATOM 655 N N . ALA A 1 94 ? -13.118 -4.185 15.233 1.00 89.12 94 ALA A N 1
ATOM 656 C CA . ALA A 1 94 ? -13.274 -5.131 14.130 1.00 89.12 94 ALA A CA 1
ATOM 657 C C . ALA A 1 94 ? -13.087 -4.455 12.758 1.00 89.12 94 ALA A C 1
ATOM 659 O O . ALA A 1 94 ? -12.406 -5.000 11.893 1.00 89.12 94 ALA A O 1
ATOM 660 N N . GLN A 1 95 ? -13.621 -3.243 12.569 1.00 88.62 95 GLN A N 1
ATOM 661 C CA . GLN A 1 95 ? -13.421 -2.473 11.333 1.00 88.62 95 GLN A CA 1
ATOM 662 C C . GLN A 1 95 ? -11.967 -2.012 11.158 1.00 88.62 95 GLN A C 1
ATOM 664 O O . GLN A 1 95 ? -11.413 -2.090 10.062 1.00 88.62 95 GLN A O 1
ATOM 669 N N . ALA A 1 96 ? -11.307 -1.582 12.235 1.00 90.06 96 ALA A N 1
ATOM 670 C CA . ALA A 1 96 ? -9.885 -1.263 12.198 1.00 90.06 96 ALA A CA 1
ATOM 671 C C . ALA A 1 96 ? -9.038 -2.500 11.852 1.00 90.06 96 ALA A C 1
ATOM 673 O O . ALA A 1 96 ? -8.117 -2.395 11.045 1.00 90.06 96 ALA A O 1
ATOM 674 N N . ALA A 1 97 ? -9.370 -3.672 12.402 1.00 91.75 97 ALA A N 1
ATOM 675 C CA . ALA A 1 97 ? -8.714 -4.930 12.051 1.00 91.75 97 ALA A CA 1
ATOM 676 C C . ALA A 1 97 ? -8.932 -5.297 10.574 1.00 91.75 97 ALA A C 1
ATOM 678 O O . ALA A 1 97 ? -7.982 -5.687 9.902 1.00 91.75 97 ALA A O 1
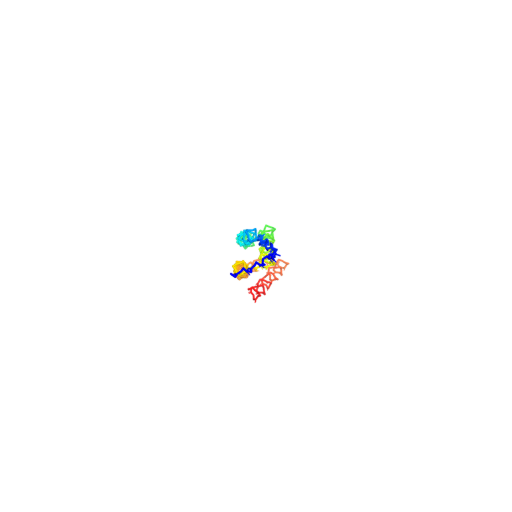ATOM 679 N N . LEU A 1 98 ? -10.141 -5.095 10.038 1.00 92.69 98 LEU A N 1
ATOM 680 C CA . LEU A 1 98 ? -10.426 -5.286 8.613 1.00 92.69 98 LEU A CA 1
ATOM 681 C C . LEU A 1 98 ? -9.568 -4.364 7.733 1.00 92.69 98 LEU A C 1
ATOM 683 O O . LEU A 1 98 ? -8.967 -4.821 6.765 1.00 92.69 98 LEU A O 1
ATOM 687 N N . ALA A 1 99 ? -9.455 -3.082 8.090 1.00 91.62 99 ALA A N 1
ATOM 688 C CA . ALA A 1 99 ? -8.583 -2.139 7.393 1.00 91.62 99 ALA A CA 1
ATOM 689 C C . ALA A 1 99 ? -7.109 -2.589 7.409 1.00 91.62 99 ALA A C 1
ATOM 691 O O . ALA A 1 99 ? -6.421 -2.486 6.396 1.00 91.62 99 ALA A O 1
ATOM 692 N N . GLN A 1 100 ? -6.617 -3.112 8.537 1.00 93.44 100 GLN A N 1
ATOM 693 C CA . GLN A 1 100 ? -5.260 -3.664 8.620 1.00 93.44 100 GLN A CA 1
ATOM 694 C C . GLN A 1 100 ? -5.096 -4.920 7.752 1.00 93.44 100 GLN A C 1
ATOM 696 O O . GLN A 1 100 ? -4.094 -5.037 7.049 1.00 93.44 100 GLN A O 1
ATOM 701 N N . ALA A 1 101 ? -6.091 -5.809 7.744 1.00 92.94 101 ALA A N 1
ATOM 702 C CA . ALA A 1 101 ? -6.080 -7.020 6.931 1.00 92.94 101 ALA A CA 1
ATOM 703 C C . ALA A 1 101 ? -6.045 -6.713 5.425 1.00 92.94 101 ALA A C 1
ATOM 705 O O . ALA A 1 101 ? -5.292 -7.355 4.699 1.00 92.94 101 ALA A O 1
ATOM 706 N N . LEU A 1 102 ? -6.789 -5.699 4.961 1.00 93.75 102 LEU A N 1
ATOM 707 C CA . LEU A 1 102 ? -6.740 -5.243 3.565 1.00 93.75 102 LEU A CA 1
ATOM 708 C C . LEU A 1 102 ? -5.336 -4.768 3.170 1.00 93.75 102 LEU A C 1
ATOM 710 O O . LEU A 1 102 ? -4.827 -5.158 2.124 1.00 93.75 102 LEU A O 1
ATOM 714 N N . VAL A 1 103 ? -4.676 -3.984 4.031 1.00 94.56 103 VAL A N 1
ATOM 715 C CA . VAL A 1 103 ? -3.279 -3.578 3.803 1.00 94.56 103 VAL A CA 1
ATOM 716 C C . VAL A 1 103 ? -2.358 -4.800 3.765 1.00 94.56 103 VAL A C 1
ATOM 718 O O . VAL A 1 103 ? -1.508 -4.890 2.886 1.00 94.56 103 VAL A O 1
ATOM 721 N N . GLY A 1 104 ? -2.516 -5.745 4.695 1.00 92.00 104 GLY A N 1
ATOM 722 C CA . GLY A 1 104 ? -1.704 -6.963 4.749 1.00 92.00 104 GLY A CA 1
ATOM 723 C C . GLY A 1 104 ? -1.842 -7.842 3.503 1.00 92.00 104 GLY A C 1
ATOM 724 O O . GLY A 1 104 ? -0.832 -8.311 2.975 1.00 92.00 104 GLY A O 1
ATOM 725 N N . ALA A 1 105 ? -3.071 -8.025 3.012 1.00 92.50 105 ALA A N 1
ATOM 726 C CA . ALA A 1 105 ? -3.358 -8.764 1.785 1.00 92.50 105 ALA A CA 1
ATOM 727 C C . ALA A 1 105 ? -2.673 -8.114 0.576 1.00 92.50 105 ALA A C 1
ATOM 729 O O . ALA A 1 105 ? -1.891 -8.766 -0.116 1.00 92.50 105 ALA A O 1
ATOM 730 N N . GLU A 1 106 ? -2.864 -6.805 0.411 1.00 93.69 106 GLU A N 1
ATOM 731 C CA . GLU A 1 106 ? -2.277 -6.022 -0.676 1.00 93.69 106 GLU A CA 1
ATOM 732 C C . GLU A 1 106 ? -0.737 -6.044 -0.644 1.00 93.69 106 GLU A C 1
ATOM 734 O O . GLU A 1 106 ? -0.080 -6.174 -1.675 1.00 93.69 106 GLU A O 1
ATOM 739 N N . LEU A 1 107 ? -0.110 -5.970 0.537 1.00 90.56 107 LEU A N 1
ATOM 740 C CA . LEU A 1 107 ? 1.345 -6.133 0.658 1.00 90.56 107 LEU A CA 1
ATOM 741 C C . LEU A 1 107 ? 1.800 -7.521 0.182 1.00 90.56 107 LEU A C 1
ATOM 743 O O . LEU A 1 107 ? 2.841 -7.633 -0.461 1.00 90.56 107 LEU A O 1
ATOM 747 N N . GLY A 1 108 ? 1.027 -8.571 0.468 1.00 87.12 108 GLY A N 1
ATOM 748 C CA . GLY A 1 108 ? 1.303 -9.921 -0.020 1.00 87.12 108 GLY A CA 1
ATOM 749 C C . GLY A 1 108 ? 1.249 -10.028 -1.543 1.00 87.12 108 GLY A C 1
ATOM 750 O O . GLY A 1 108 ? 2.179 -10.564 -2.146 1.00 87.12 108 GLY A O 1
ATOM 751 N N . GLU A 1 109 ? 0.210 -9.474 -2.166 1.00 90.12 109 GLU A N 1
ATOM 752 C CA . GLU A 1 109 ? 0.053 -9.464 -3.626 1.00 90.12 109 GLU A CA 1
ATOM 753 C C . GLU A 1 109 ? 1.147 -8.635 -4.316 1.00 90.12 109 GLU A C 1
ATOM 755 O O . GLU A 1 109 ? 1.743 -9.063 -5.314 1.00 90.12 109 GLU A O 1
ATOM 760 N N . ASN A 1 110 ? 1.498 -7.487 -3.730 1.00 89.19 110 ASN A N 1
ATOM 761 C CA . ASN A 1 110 ? 2.556 -6.620 -4.235 1.00 89.19 110 ASN A CA 1
ATOM 762 C C . ASN A 1 110 ? 3.916 -7.326 -4.298 1.00 89.19 110 ASN A C 1
ATOM 764 O O . ASN A 1 110 ? 4.659 -7.101 -5.253 1.00 89.19 110 ASN A O 1
ATOM 768 N N . VAL A 1 111 ? 4.252 -8.218 -3.355 1.00 87.75 111 VAL A N 1
ATOM 769 C CA . VAL A 1 111 ? 5.531 -8.958 -3.382 1.00 87.75 111 VAL A CA 1
ATOM 770 C C . VAL A 1 111 ? 5.706 -9.727 -4.694 1.00 87.75 111 VAL A C 1
ATOM 772 O O . VAL A 1 111 ? 6.766 -9.637 -5.319 1.00 87.75 111 VAL A O 1
ATOM 775 N N . GLU A 1 112 ? 4.675 -10.432 -5.164 1.00 86.56 112 GLU A N 1
ATOM 776 C CA . GLU A 1 112 ? 4.756 -11.171 -6.429 1.00 86.56 112 GLU A CA 1
ATOM 777 C C . GLU A 1 112 ? 4.946 -10.237 -7.629 1.00 86.56 112 GLU A C 1
ATOM 779 O O . GLU A 1 112 ? 5.761 -10.506 -8.521 1.00 86.56 112 GLU A O 1
ATOM 784 N N . LYS A 1 113 ? 4.226 -9.111 -7.648 1.00 87.25 113 LYS A N 1
ATOM 785 C CA . LYS A 1 113 ? 4.321 -8.098 -8.709 1.00 87.25 113 LYS A CA 1
ATOM 786 C C . LYS A 1 113 ? 5.701 -7.430 -8.726 1.00 87.25 113 LYS A C 1
ATOM 788 O O . LYS A 1 113 ? 6.286 -7.248 -9.796 1.00 87.25 113 LYS A O 1
ATOM 793 N N . LEU A 1 114 ? 6.277 -7.148 -7.558 1.00 85.38 114 LEU A N 1
ATOM 794 C CA . LEU A 1 114 ? 7.622 -6.585 -7.415 1.00 85.38 114 LEU A CA 1
ATOM 795 C C . LEU A 1 114 ? 8.703 -7.553 -7.897 1.00 85.38 114 LEU A C 1
ATOM 797 O O . LEU A 1 114 ? 9.612 -7.136 -8.611 1.00 85.38 114 LEU A O 1
ATOM 801 N N . ILE A 1 115 ? 8.578 -8.851 -7.603 1.00 85.50 115 ILE A N 1
ATOM 802 C CA . ILE A 1 115 ? 9.490 -9.873 -8.139 1.00 85.50 115 ILE A CA 1
ATOM 803 C C . ILE A 1 115 ? 9.443 -9.894 -9.674 1.00 85.50 115 ILE A C 1
ATOM 805 O O . ILE A 1 115 ? 10.481 -9.998 -10.331 1.00 85.50 115 ILE A O 1
ATOM 809 N N . ARG A 1 116 ? 8.259 -9.736 -10.279 1.00 81.94 116 ARG A N 1
ATOM 810 C CA . ARG A 1 116 ? 8.137 -9.634 -11.744 1.00 81.94 116 ARG A CA 1
ATOM 811 C C . ARG A 1 116 ? 8.806 -8.371 -12.293 1.00 81.94 116 ARG A C 1
ATOM 813 O O . ARG A 1 116 ? 9.410 -8.461 -13.360 1.00 81.94 116 ARG A O 1
ATOM 820 N N . ALA A 1 117 ? 8.730 -7.250 -11.572 1.00 77.44 117 ALA A N 1
ATOM 821 C CA . ALA A 1 117 ? 9.378 -5.987 -11.934 1.00 77.44 117 ALA A CA 1
ATOM 822 C C . ALA A 1 117 ? 10.910 -6.005 -11.789 1.00 77.44 117 ALA A C 1
ATOM 824 O O . ALA A 1 117 ? 11.566 -5.217 -12.459 1.00 77.44 117 ALA A O 1
ATOM 825 N N . LEU A 1 118 ? 11.482 -6.893 -10.963 1.00 80.81 118 LEU A N 1
ATOM 826 C CA . LEU A 1 118 ? 12.940 -7.014 -10.804 1.00 80.81 118 LEU A CA 1
ATOM 827 C C . LEU A 1 118 ? 13.639 -7.527 -12.065 1.00 80.81 118 LEU A C 1
ATOM 829 O O . LEU A 1 118 ? 14.716 -7.055 -12.391 1.00 80.81 118 LEU A O 1
ATOM 833 N N . ARG A 1 119 ? 13.030 -8.470 -12.793 1.00 74.94 119 ARG A N 1
ATOM 834 C CA . ARG A 1 119 ? 13.631 -9.072 -14.001 1.00 74.94 119 ARG A CA 1
ATOM 835 C C . ARG A 1 119 ? 14.066 -8.057 -15.070 1.00 74.94 119 ARG A C 1
ATOM 837 O O . ARG A 1 119 ? 15.130 -8.266 -15.638 1.00 74.94 119 ARG A O 1
ATOM 844 N N . PRO A 1 120 ? 13.237 -7.054 -15.413 1.00 73.06 120 PRO A N 1
ATOM 845 C CA . PRO A 1 120 ? 13.590 -6.042 -16.409 1.00 73.06 120 PRO A CA 1
ATOM 846 C C . PRO A 1 120 ? 14.222 -4.764 -15.828 1.00 73.06 120 PRO A C 1
ATOM 848 O O . PRO A 1 120 ? 14.413 -3.817 -16.582 1.00 73.06 120 PRO A O 1
ATOM 851 N N . ALA A 1 121 ? 14.441 -4.665 -14.512 1.00 71.94 121 ALA A N 1
ATOM 852 C CA . ALA A 1 121 ? 14.932 -3.438 -13.887 1.00 71.94 121 ALA A CA 1
ATOM 853 C C . ALA A 1 121 ? 16.437 -3.514 -13.614 1.00 71.94 121 ALA A C 1
ATOM 855 O O . ALA A 1 121 ? 16.903 -4.473 -13.007 1.00 71.94 121 ALA A O 1
ATOM 856 N N . ASP A 1 122 ? 17.165 -2.446 -13.952 1.00 74.44 122 ASP A N 1
ATOM 857 C CA . ASP A 1 122 ? 18.626 -2.435 -13.863 1.00 74.44 122 ASP A CA 1
ATOM 858 C C . ASP A 1 122 ? 19.133 -1.493 -12.752 1.00 74.44 122 ASP A C 1
ATOM 860 O O . ASP A 1 122 ? 18.659 -0.363 -12.557 1.00 74.44 122 ASP A O 1
ATOM 864 N N . GLY A 1 123 ? 20.162 -1.934 -12.024 1.00 77.50 123 GLY A N 1
ATOM 865 C CA . GLY A 1 123 ? 20.987 -1.090 -11.159 1.00 77.50 123 GLY A CA 1
ATOM 866 C C . GLY A 1 123 ? 20.240 -0.435 -9.990 1.00 77.50 123 GLY A C 1
ATOM 867 O O . GLY A 1 123 ? 19.949 -1.055 -8.969 1.00 77.50 123 GLY A O 1
ATOM 868 N N . THR A 1 124 ? 19.991 0.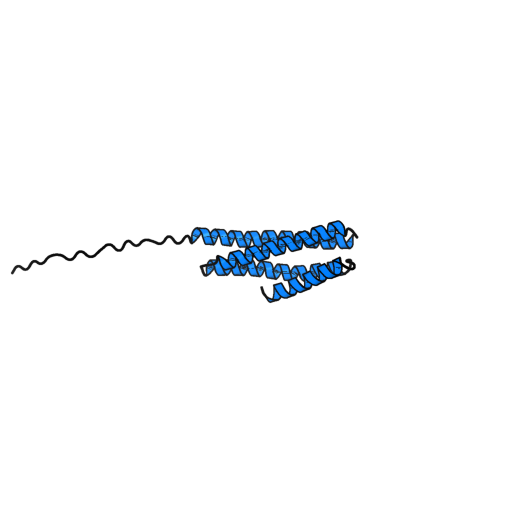878 -10.069 1.00 75.81 124 THR A N 1
ATOM 869 C CA . THR A 1 124 ? 19.388 1.625 -8.942 1.00 75.81 124 THR A CA 1
ATOM 870 C C . THR A 1 124 ? 17.902 1.306 -8.757 1.00 75.81 124 THR A C 1
ATOM 872 O O . THR A 1 124 ? 17.403 1.361 -7.631 1.00 75.81 124 THR A O 1
ATOM 875 N N . ASP A 1 125 ? 17.186 0.989 -9.836 1.00 79.56 125 ASP A N 1
ATOM 876 C CA . ASP A 1 125 ? 15.758 0.667 -9.757 1.00 79.56 125 ASP A CA 1
ATOM 877 C C . ASP A 1 125 ? 15.539 -0.735 -9.188 1.00 79.56 125 ASP A C 1
ATOM 879 O O . ASP A 1 125 ? 14.674 -0.907 -8.330 1.00 79.56 125 ASP A O 1
ATOM 883 N N . GLU A 1 126 ? 16.395 -1.688 -9.557 1.00 83.62 126 GLU A N 1
ATOM 884 C CA . GLU A 1 126 ? 16.436 -3.035 -8.984 1.00 83.62 126 GLU A CA 1
ATOM 885 C C . GLU A 1 126 ? 16.550 -2.986 -7.452 1.00 83.62 126 GLU A C 1
ATOM 887 O O . GLU A 1 126 ? 15.719 -3.547 -6.739 1.00 83.62 126 GLU A O 1
ATOM 892 N N . ASN A 1 127 ? 17.503 -2.207 -6.926 1.00 83.31 127 ASN A N 1
ATOM 893 C CA . ASN A 1 127 ? 17.686 -2.037 -5.482 1.00 83.31 127 ASN A CA 1
ATOM 894 C C . ASN A 1 127 ? 16.443 -1.462 -4.782 1.00 83.31 127 ASN A C 1
ATOM 896 O O . ASN A 1 127 ? 16.106 -1.874 -3.671 1.00 83.31 127 ASN A O 1
ATOM 900 N N . LYS A 1 128 ? 15.739 -0.515 -5.416 1.00 85.25 128 LYS A N 1
ATOM 901 C CA . LYS A 1 128 ? 14.517 0.086 -4.854 1.00 85.25 128 LYS A CA 1
ATOM 902 C C . LYS A 1 128 ? 13.342 -0.886 -4.865 1.00 85.25 128 LYS A C 1
ATOM 904 O O . LYS A 1 128 ? 12.604 -0.944 -3.882 1.00 85.25 128 LYS A O 1
ATOM 909 N N . ILE A 1 129 ? 13.174 -1.641 -5.948 1.00 86.81 129 ILE A N 1
ATOM 910 C CA . ILE A 1 129 ? 12.127 -2.661 -6.069 1.00 86.81 129 ILE A CA 1
ATOM 911 C C . ILE A 1 129 ? 12.396 -3.794 -5.070 1.00 86.81 129 ILE A C 1
ATOM 913 O O . ILE A 1 129 ? 11.485 -4.205 -4.355 1.00 86.81 129 ILE A O 1
ATOM 917 N N . ALA A 1 130 ? 13.650 -4.232 -4.928 1.00 86.00 130 ALA A N 1
ATOM 918 C CA . ALA A 1 130 ? 14.042 -5.257 -3.964 1.00 86.00 130 ALA A CA 1
ATOM 919 C C . ALA A 1 130 ? 13.831 -4.794 -2.514 1.00 86.00 130 ALA A C 1
ATOM 921 O O . ALA A 1 130 ? 13.316 -5.549 -1.688 1.00 86.00 130 ALA A O 1
ATOM 922 N N . ALA A 1 131 ? 14.181 -3.543 -2.194 1.00 86.81 131 ALA A N 1
ATOM 923 C CA . ALA A 1 131 ? 13.914 -2.962 -0.880 1.00 86.81 131 ALA A CA 1
ATOM 924 C C . ALA A 1 131 ? 12.407 -2.886 -0.586 1.00 86.81 131 ALA A C 1
ATOM 926 O O . ALA A 1 131 ? 11.989 -3.214 0.524 1.00 86.81 131 ALA A O 1
ATOM 927 N N . ALA A 1 132 ? 11.590 -2.513 -1.576 1.00 85.56 132 ALA A N 1
ATOM 928 C CA . ALA A 1 132 ? 10.137 -2.516 -1.444 1.00 85.56 132 ALA A CA 1
ATOM 929 C C . ALA A 1 132 ? 9.583 -3.932 -1.224 1.00 85.56 132 ALA A C 1
ATOM 931 O O . ALA A 1 132 ? 8.801 -4.123 -0.302 1.00 85.56 132 ALA A O 1
ATOM 932 N N . ALA A 1 133 ? 10.051 -4.938 -1.969 1.00 86.75 133 ALA A N 1
ATOM 933 C CA . ALA A 1 133 ? 9.604 -6.324 -1.803 1.00 86.75 133 ALA A CA 1
ATOM 934 C C . ALA A 1 133 ? 9.937 -6.879 -0.407 1.00 86.75 133 ALA A C 1
ATOM 936 O O . ALA A 1 133 ? 9.138 -7.596 0.200 1.00 86.75 133 ALA A O 1
ATOM 937 N N . ARG A 1 134 ? 11.100 -6.504 0.145 1.00 87.75 134 ARG A N 1
ATOM 938 C CA . ARG A 1 134 ? 11.465 -6.831 1.532 1.00 87.75 134 ARG A CA 1
ATOM 939 C C . ARG A 1 134 ? 10.560 -6.124 2.536 1.00 87.75 134 ARG A C 1
ATOM 941 O O . ARG A 1 134 ? 10.103 -6.761 3.481 1.00 87.75 134 ARG A O 1
ATOM 948 N N . ALA A 1 135 ? 10.304 -4.831 2.338 1.00 85.62 135 ALA A N 1
ATOM 949 C CA . ALA A 1 135 ? 9.421 -4.063 3.209 1.00 85.62 135 ALA A CA 1
ATOM 950 C C . ALA A 1 135 ? 7.992 -4.624 3.201 1.00 85.62 135 ALA A C 1
ATOM 952 O O . ALA A 1 135 ? 7.386 -4.731 4.263 1.00 85.62 135 ALA A O 1
ATOM 953 N N . ASP A 1 136 ? 7.491 -5.043 2.040 1.00 87.62 136 ASP A N 1
ATOM 954 C CA . ASP A 1 136 ? 6.145 -5.599 1.900 1.00 87.62 136 ASP A CA 1
ATOM 955 C C . ASP A 1 136 ? 6.042 -6.988 2.531 1.00 87.62 136 ASP A C 1
ATOM 957 O O . ASP A 1 136 ? 5.100 -7.252 3.274 1.00 87.62 136 ASP A O 1
ATOM 961 N N . THR A 1 137 ? 7.066 -7.831 2.365 1.00 84.00 137 THR A N 1
ATOM 962 C CA . THR A 1 137 ? 7.166 -9.111 3.088 1.00 84.00 137 THR A CA 1
ATOM 963 C C . THR A 1 137 ? 7.114 -8.903 4.605 1.00 84.00 137 THR A C 1
ATOM 965 O O . THR A 1 137 ? 6.313 -9.539 5.287 1.00 84.00 137 THR A O 1
ATOM 968 N N . GLN A 1 138 ? 7.919 -7.975 5.135 1.00 85.00 138 GLN A N 1
ATOM 969 C CA . GLN A 1 138 ? 7.949 -7.673 6.571 1.00 85.00 138 GLN A CA 1
ATOM 970 C C . GLN A 1 138 ? 6.659 -7.013 7.068 1.00 85.00 138 GLN A C 1
ATOM 972 O O . GLN A 1 138 ? 6.268 -7.206 8.217 1.00 85.00 138 GLN A O 1
ATOM 977 N N . GLY A 1 139 ? 6.029 -6.181 6.240 1.00 77.25 139 GLY A N 1
ATOM 978 C CA . GLY A 1 139 ? 4.762 -5.534 6.558 1.00 77.25 139 GLY A CA 1
ATOM 979 C C . GLY A 1 139 ? 3.629 -6.551 6.646 1.00 77.25 139 GLY A C 1
ATOM 980 O O . GLY A 1 139 ? 2.870 -6.515 7.608 1.00 77.25 139 GLY A O 1
ATOM 981 N N . ARG A 1 140 ? 3.585 -7.510 5.713 1.00 80.81 140 ARG A N 1
ATOM 982 C CA . ARG A 1 140 ? 2.649 -8.640 5.723 1.00 80.81 140 ARG A CA 1
ATOM 983 C C . ARG A 1 140 ? 2.778 -9.493 6.984 1.00 80.81 140 ARG A C 1
ATOM 985 O O . ARG A 1 140 ? 1.772 -9.888 7.544 1.00 80.81 140 ARG A O 1
ATOM 992 N N . GLU A 1 141 ? 3.996 -9.762 7.449 1.00 77.50 141 GLU A N 1
ATOM 993 C CA . GLU A 1 141 ? 4.228 -10.539 8.681 1.00 77.50 141 GLU A CA 1
ATOM 994 C C . GLU A 1 141 ? 3.756 -9.826 9.961 1.00 77.50 141 GLU A C 1
ATOM 996 O O . GLU A 1 141 ? 3.605 -10.464 11.001 1.00 77.50 141 GLU A O 1
ATOM 1001 N N . LYS A 1 142 ? 3.557 -8.503 9.906 1.00 74.88 142 LYS A N 1
ATOM 1002 C CA . LYS A 1 142 ? 3.149 -7.669 11.048 1.00 74.88 142 LYS A CA 1
ATOM 1003 C C . LYS A 1 142 ? 1.671 -7.272 11.031 1.00 74.88 142 LYS A C 1
ATOM 1005 O O . LYS A 1 142 ? 1.209 -6.732 12.040 1.00 74.88 142 LYS A O 1
ATOM 1010 N N . ALA A 1 143 ? 0.998 -7.429 9.894 1.00 71.50 143 ALA A N 1
ATOM 1011 C CA . ALA A 1 143 ? -0.415 -7.105 9.701 1.00 71.50 143 ALA A CA 1
ATOM 1012 C C . ALA A 1 143 ? -1.296 -8.256 10.198 1.00 71.50 143 ALA A C 1
ATOM 1014 O O . ALA A 1 143 ? -2.319 -7.938 10.844 1.00 71.50 143 ALA A O 1
#

Radius of gyration: 26.21 Å; chains: 1; bounding box: 75×27×90 Å